Protein AF-B7PQ74-F1 (afdb_monomer_lite)

Sequence (67 aa):
MVSPQTIVSIDGSAGQCSLLNPADRGAPPKCFTFDGAYDVDSTTEQIYFDIVYPIVEVSSPDAFETL

pLDDT: mean 89.67, std 12.34, range [51.53, 98.44]

Secondary structure (DSSP, 8-state):
-PPPPP-EEEEGGGTEEEE--TT-TTSPPEEEE-S----TT--HHHHIIIIIHHHHHHH-GGGGTT-

Structure (mmCIF, N/CA/C/O backbone):
data_AF-B7PQ74-F1
#
_entry.id   AF-B7PQ74-F1
#
loop_
_atom_site.group_PDB
_atom_site.id
_atom_site.type_symbol
_atom_site.label_atom_id
_atom_site.label_alt_id
_atom_site.label_comp_id
_atom_site.label_asym_id
_atom_site.label_entity_id
_atom_site.label_seq_id
_atom_site.pdbx_PDB_ins_code
_atom_site.Cartn_x
_atom_site.Cartn_y
_atom_site.Cartn_z
_atom_site.occupancy
_atom_site.B_iso_or_equiv
_atom_site.auth_seq_id
_atom_site.auth_comp_id
_atom_site.auth_asym_id
_atom_site.auth_atom_id
_atom_site.pdbx_PDB_model_num
ATOM 1 N N . MET A 1 1 ? 28.041 15.820 -6.542 1.00 56.94 1 MET A N 1
ATOM 2 C CA . MET A 1 1 ? 27.135 15.212 -5.542 1.00 56.94 1 MET A CA 1
ATOM 3 C C . MET A 1 1 ? 26.037 14.484 -6.296 1.00 56.94 1 MET A C 1
ATOM 5 O O . MET A 1 1 ? 25.415 15.109 -7.142 1.00 56.94 1 MET A O 1
ATOM 9 N N . VAL A 1 2 ? 25.844 13.186 -6.054 1.00 73.56 2 VAL A N 1
ATOM 10 C CA . VAL A 1 2 ? 24.694 12.426 -6.575 1.00 73.56 2 VAL A CA 1
ATOM 11 C C . VAL A 1 2 ? 23.598 12.507 -5.515 1.00 73.56 2 VAL A C 1
ATOM 13 O O . VAL A 1 2 ? 23.873 12.211 -4.354 1.00 73.56 2 VAL A O 1
ATOM 16 N N . SER A 1 3 ? 22.397 12.961 -5.876 1.00 76.81 3 SER A N 1
ATOM 17 C CA . SER A 1 3 ? 21.241 12.903 -4.976 1.00 76.81 3 SER A CA 1
ATOM 18 C C . SER A 1 3 ? 20.733 11.460 -4.872 1.00 76.81 3 SER A C 1
ATOM 20 O O . SER A 1 3 ? 20.816 10.717 -5.857 1.00 76.81 3 SER A O 1
ATOM 22 N N . PRO A 1 4 ? 20.222 11.031 -3.703 1.00 80.25 4 PRO A N 1
ATOM 23 C CA . PRO A 1 4 ? 19.598 9.722 -3.578 1.00 80.25 4 PRO A CA 1
ATOM 24 C C . PRO A 1 4 ? 18.435 9.615 -4.567 1.00 80.25 4 PRO A C 1
ATOM 26 O O . PRO A 1 4 ? 17.658 10.554 -4.744 1.00 80.25 4 PRO A O 1
ATOM 29 N N . GLN A 1 5 ? 18.360 8.478 -5.252 1.00 85.31 5 GLN A N 1
ATOM 30 C CA . GLN A 1 5 ? 17.346 8.216 -6.263 1.00 85.31 5 GLN A CA 1
ATOM 31 C C . GLN A 1 5 ? 16.278 7.304 -5.670 1.00 85.31 5 GLN A C 1
ATOM 33 O O . GLN A 1 5 ?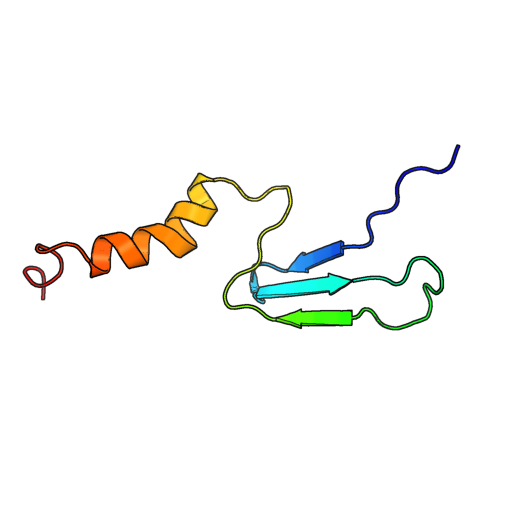 16.592 6.222 -5.175 1.00 85.31 5 GLN A O 1
ATOM 38 N N . THR A 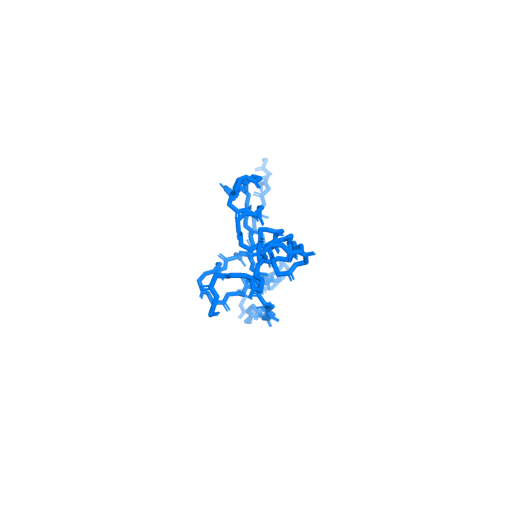1 6 ? 15.018 7.720 -5.760 1.00 91.38 6 THR A N 1
ATOM 39 C CA . THR A 1 6 ? 13.881 6.870 -5.406 1.00 91.38 6 THR A CA 1
ATOM 40 C C . THR A 1 6 ? 13.726 5.779 -6.462 1.00 91.38 6 THR A C 1
ATOM 42 O O . THR A 1 6 ? 13.556 6.070 -7.646 1.00 91.38 6 THR A O 1
ATOM 45 N N . ILE A 1 7 ? 13.819 4.518 -6.036 1.00 95.50 7 ILE A N 1
ATOM 46 C CA . ILE A 1 7 ? 13.655 3.338 -6.903 1.00 95.50 7 ILE A CA 1
ATOM 47 C C . ILE A 1 7 ? 12.389 2.535 -6.592 1.00 95.50 7 ILE A C 1
ATOM 49 O O . ILE A 1 7 ? 12.115 1.555 -7.276 1.00 95.50 7 ILE A O 1
ATOM 53 N N . VAL A 1 8 ? 11.641 2.934 -5.564 1.00 96.56 8 VAL A N 1
ATOM 54 C CA . VAL A 1 8 ? 10.387 2.302 -5.148 1.00 96.56 8 VAL A CA 1
ATOM 55 C C . VAL A 1 8 ? 9.247 3.262 -5.460 1.00 96.56 8 VAL A C 1
ATOM 57 O O . VAL A 1 8 ? 9.328 4.437 -5.113 1.00 96.56 8 VAL A O 1
ATOM 60 N N . SER A 1 9 ? 8.200 2.769 -6.107 1.00 96.62 9 SER A N 1
ATOM 61 C CA . SER A 1 9 ? 6.946 3.492 -6.323 1.00 96.62 9 SER A CA 1
ATOM 62 C C . SER A 1 9 ? 5.797 2.646 -5.796 1.00 96.62 9 SER A C 1
ATOM 64 O O . SER A 1 9 ? 5.785 1.432 -6.001 1.00 96.62 9 SER A O 1
ATOM 66 N N . ILE A 1 10 ? 4.865 3.287 -5.100 1.00 98.19 10 ILE A N 1
ATOM 67 C CA . ILE A 1 10 ? 3.699 2.651 -4.500 1.00 98.19 10 ILE A CA 1
ATOM 68 C C . ILE A 1 10 ? 2.447 3.220 -5.167 1.00 98.19 10 ILE A C 1
ATOM 70 O O . ILE A 1 10 ? 2.342 4.431 -5.343 1.00 98.19 10 ILE A O 1
ATOM 74 N N . ASP A 1 11 ? 1.515 2.343 -5.525 1.00 97.44 11 ASP A N 1
ATOM 75 C CA . ASP A 1 11 ? 0.145 2.693 -5.892 1.00 97.44 11 ASP A CA 1
ATOM 76 C C . ASP A 1 11 ? -0.790 2.006 -4.894 1.00 97.44 11 ASP A C 1
ATOM 78 O O . ASP A 1 11 ? -1.114 0.822 -5.028 1.00 97.44 11 ASP A O 1
ATOM 82 N N . GLY A 1 12 ? -1.189 2.754 -3.862 1.00 96.31 12 GLY A N 1
ATOM 83 C CA . GLY A 1 12 ? -2.064 2.247 -2.805 1.00 96.31 12 GLY A CA 1
ATOM 84 C C . GLY A 1 12 ? -3.455 1.864 -3.310 1.00 96.31 12 GLY A C 1
ATOM 85 O O . GLY A 1 12 ? -4.043 0.915 -2.801 1.00 96.31 12 GLY A O 1
ATOM 86 N N . SER A 1 13 ? -3.952 2.520 -4.365 1.00 95.56 13 SER A N 1
ATOM 87 C CA . SER A 1 13 ? -5.272 2.225 -4.940 1.00 95.56 13 SER A CA 1
ATOM 88 C C . SER A 1 13 ? -5.320 0.876 -5.663 1.00 95.56 13 SER A C 1
ATOM 90 O O . SER A 1 13 ? -6.374 0.245 -5.734 1.00 95.56 13 SER A O 1
ATOM 92 N N . ALA A 1 14 ? -4.168 0.421 -6.163 1.00 96.50 14 ALA A N 1
ATOM 93 C CA . ALA A 1 14 ? -4.000 -0.871 -6.816 1.00 96.50 14 ALA A CA 1
ATOM 94 C C . ALA A 1 14 ? -3.352 -1.934 -5.909 1.00 96.50 14 ALA A C 1
ATOM 96 O O . ALA A 1 14 ? -3.144 -3.063 -6.356 1.00 96.50 14 ALA A O 1
ATOM 97 N N . GLY A 1 15 ? -2.977 -1.586 -4.671 1.00 97.31 15 GLY A N 1
ATOM 98 C CA . GLY A 1 15 ? -2.202 -2.469 -3.795 1.00 97.31 15 GLY A CA 1
ATOM 99 C C . GLY A 1 15 ? -0.835 -2.835 -4.386 1.00 97.31 15 GLY A C 1
ATOM 100 O O . GLY A 1 15 ? -0.347 -3.947 -4.185 1.00 97.31 15 GLY A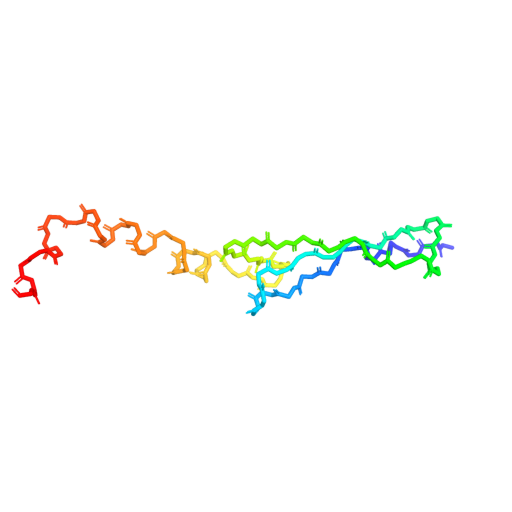 O 1
ATOM 101 N N . GLN A 1 16 ? -0.223 -1.942 -5.170 1.00 98.38 16 GLN A N 1
ATOM 102 C CA . GLN A 1 16 ? 0.976 -2.243 -5.952 1.00 98.38 16 GLN A CA 1
ATOM 103 C C . GLN A 1 16 ? 2.240 -1.562 -5.431 1.00 98.38 16 GLN A C 1
ATOM 105 O O . GLN A 1 16 ? 2.239 -0.412 -5.000 1.00 98.38 16 GLN A O 1
ATOM 110 N N . CYS A 1 17 ? 3.355 -2.282 -5.553 1.00 98.12 17 CYS A N 1
ATOM 111 C CA . CYS A 1 17 ? 4.706 -1.775 -5.336 1.00 98.12 17 CYS A CA 1
ATOM 112 C C . CYS A 1 17 ? 5.579 -2.113 -6.547 1.00 98.12 17 CYS A C 1
ATOM 114 O O . CYS A 1 17 ? 5.649 -3.266 -6.973 1.00 98.12 17 CYS A O 1
ATOM 116 N N . SER A 1 18 ? 6.260 -1.108 -7.093 1.00 97.88 18 SER A N 1
ATOM 117 C CA . SER A 1 18 ? 7.135 -1.231 -8.257 1.00 97.88 18 SER A CA 1
ATOM 118 C C . SER A 1 18 ? 8.578 -0.881 -7.915 1.00 97.88 18 SER A C 1
ATOM 120 O O . SER A 1 18 ? 8.855 0.177 -7.350 1.00 97.88 18 SER A O 1
ATOM 122 N N . LEU A 1 19 ? 9.506 -1.755 -8.311 1.00 96.94 19 LEU A N 1
ATOM 123 C CA . LEU A 1 19 ? 10.947 -1.587 -8.122 1.00 96.94 19 LEU A CA 1
ATOM 124 C C . LEU A 1 19 ? 11.645 -1.295 -9.454 1.00 96.94 19 LEU A C 1
ATOM 126 O O . LEU A 1 19 ? 11.619 -2.114 -10.378 1.00 96.94 19 LEU A O 1
ATOM 130 N N . LEU A 1 20 ? 12.315 -0.147 -9.529 1.00 96.19 20 LEU A N 1
ATOM 131 C CA . LEU A 1 20 ? 13.179 0.246 -10.640 1.00 96.19 20 LEU A CA 1
ATOM 132 C C . LEU A 1 20 ? 14.580 -0.341 -10.460 1.00 96.19 20 LEU A C 1
ATOM 134 O O . LEU A 1 20 ? 15.153 -0.279 -9.373 1.00 96.19 20 LEU A O 1
ATOM 138 N N . ASN A 1 21 ? 15.169 -0.863 -11.538 1.00 94.56 21 ASN A N 1
ATOM 139 C CA . ASN A 1 21 ? 16.569 -1.270 -11.522 1.00 94.56 21 ASN A CA 1
ATOM 140 C C . ASN A 1 21 ? 17.472 -0.023 -11.637 1.00 94.56 21 ASN A C 1
ATOM 142 O O . ASN A 1 21 ? 17.477 0.629 -12.683 1.00 94.56 21 ASN A O 1
ATOM 146 N N . PRO A 1 22 ? 18.269 0.326 -10.609 1.00 91.88 22 PRO A N 1
ATOM 147 C CA . PRO A 1 22 ? 19.139 1.498 -10.677 1.00 91.88 22 PRO A CA 1
ATOM 148 C C . PRO A 1 22 ? 20.282 1.340 -11.691 1.00 91.88 22 PRO A C 1
ATOM 150 O O . PRO A 1 22 ? 20.794 2.346 -12.178 1.00 91.88 22 PRO A O 1
ATOM 153 N N . ALA A 1 23 ? 20.677 0.102 -12.012 1.00 92.31 23 ALA A N 1
ATOM 154 C CA . ALA A 1 23 ? 21.751 -0.201 -12.958 1.00 92.31 23 ALA A CA 1
ATOM 155 C C . ALA A 1 23 ? 21.277 -0.264 -14.421 1.00 92.31 23 ALA A C 1
ATOM 157 O O . ALA A 1 23 ? 22.099 -0.157 -15.327 1.00 92.31 23 ALA A O 1
ATOM 158 N N . ASP A 1 24 ? 19.972 -0.418 -14.657 1.0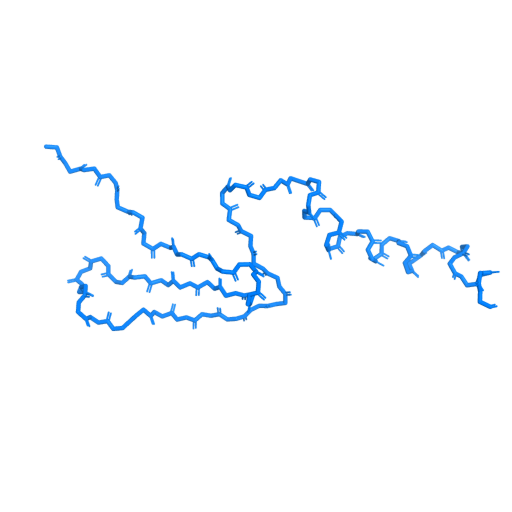0 94.06 24 ASP A N 1
ATOM 159 C CA . ASP A 1 24 ? 19.375 -0.444 -15.994 1.00 94.06 24 ASP A CA 1
ATOM 160 C C . ASP A 1 24 ? 17.973 0.177 -15.962 1.00 94.06 24 ASP A C 1
ATOM 162 O O . ASP A 1 24 ? 16.985 -0.477 -15.633 1.00 94.06 24 ASP A O 1
ATOM 166 N N . ARG A 1 25 ? 17.896 1.463 -16.315 1.00 85.88 25 ARG A N 1
ATOM 167 C CA . ARG A 1 25 ? 16.642 2.234 -16.343 1.00 85.88 25 ARG A CA 1
ATOM 168 C C . ARG A 1 25 ? 15.771 1.943 -17.566 1.00 85.88 25 ARG A C 1
ATOM 170 O O . ARG A 1 25 ? 14.639 2.414 -17.605 1.00 85.88 25 ARG A O 1
ATOM 177 N N . GLY A 1 26 ? 16.304 1.232 -18.563 1.00 91.56 26 GLY A N 1
ATOM 178 C CA . GLY A 1 26 ? 15.540 0.783 -19.725 1.00 91.56 26 GLY A CA 1
ATOM 179 C C . GLY A 1 26 ? 14.777 -0.511 -19.449 1.00 91.56 26 GLY A C 1
ATOM 180 O O . GLY A 1 26 ? 13.782 -0.787 -20.119 1.00 91.56 26 GLY A O 1
ATOM 181 N N . ALA A 1 27 ? 15.213 -1.285 -18.451 1.00 96.25 27 ALA A N 1
ATOM 182 C CA . ALA A 1 27 ? 14.493 -2.466 -18.008 1.00 96.25 27 ALA A CA 1
ATOM 183 C C . ALA A 1 27 ? 13.119 -2.091 -17.418 1.00 96.25 27 ALA A C 1
ATOM 185 O O . ALA A 1 27 ? 13.009 -1.113 -16.670 1.00 96.25 27 ALA A O 1
ATOM 186 N N . PRO A 1 28 ? 12.067 -2.879 -17.703 1.00 96.12 28 PRO A N 1
ATOM 187 C CA . PRO A 1 28 ? 10.758 -2.661 -17.104 1.00 96.12 28 PRO A CA 1
ATOM 188 C C . PRO A 1 28 ? 10.817 -2.818 -15.569 1.00 96.12 28 PRO A C 1
ATOM 190 O O . PRO A 1 28 ? 11.570 -3.665 -15.070 1.00 96.12 28 PRO A O 1
ATOM 193 N N . PRO A 1 29 ? 10.022 -2.043 -14.804 1.00 96.81 29 PRO A N 1
ATOM 194 C CA . PRO A 1 29 ? 9.952 -2.181 -13.353 1.00 96.81 29 PRO A CA 1
ATOM 195 C C . PRO A 1 29 ? 9.440 -3.565 -12.940 1.00 96.81 29 PRO A C 1
ATOM 19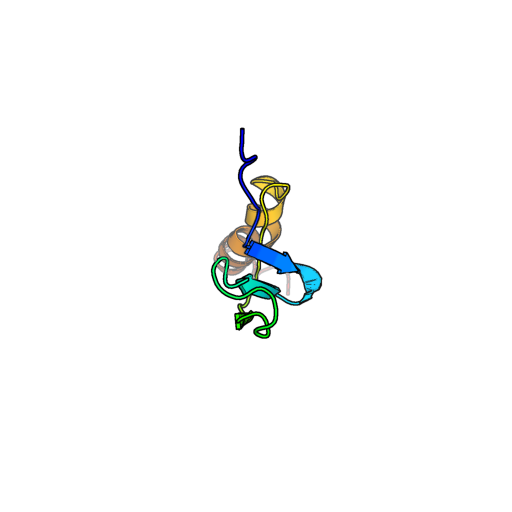7 O O . PRO A 1 29 ? 8.575 -4.147 -13.597 1.00 96.81 29 PRO A O 1
ATOM 200 N N . LYS A 1 30 ? 9.927 -4.076 -11.807 1.00 98.00 30 LYS A N 1
ATOM 201 C CA . LYS A 1 30 ? 9.352 -5.277 -11.185 1.00 98.00 30 LYS A CA 1
ATOM 202 C C . LYS A 1 30 ? 8.171 -4.862 -10.316 1.00 98.00 30 LYS A C 1
ATOM 204 O O . LYS A 1 30 ? 8.390 -4.195 -9.308 1.00 98.00 30 LYS A O 1
ATOM 209 N N . CYS A 1 31 ? 6.960 -5.247 -10.711 1.00 97.94 31 CYS A N 1
ATOM 210 C CA . CYS A 1 31 ? 5.726 -4.928 -9.995 1.00 97.94 31 CYS A CA 1
ATOM 211 C C . CYS A 1 31 ? 5.253 -6.116 -9.145 1.00 97.94 31 CYS A C 1
ATOM 213 O O . CYS A 1 31 ? 5.266 -7.259 -9.605 1.00 97.94 31 CYS A O 1
ATOM 215 N N . PHE A 1 32 ? 4.835 -5.826 -7.918 1.00 98.44 32 PHE A N 1
ATOM 216 C CA . PHE A 1 32 ? 4.252 -6.759 -6.959 1.00 98.44 32 PHE A CA 1
ATOM 217 C C . PHE A 1 32 ? 2.885 -6.236 -6.522 1.00 98.44 32 PHE A C 1
ATOM 219 O O . PHE A 1 32 ? 2.688 -5.023 -6.447 1.00 98.44 32 PHE A O 1
ATOM 226 N N . THR A 1 33 ? 1.959 -7.142 -6.219 1.00 98.31 33 THR A N 1
ATOM 227 C CA . THR A 1 33 ? 0.600 -6.814 -5.770 1.00 98.31 33 THR A CA 1
ATOM 228 C C . THR A 1 33 ? 0.339 -7.457 -4.415 1.00 98.31 33 THR A C 1
ATOM 230 O O . THR A 1 33 ? 0.732 -8.602 -4.189 1.00 98.31 33 THR A O 1
ATOM 233 N N . PHE A 1 34 ? -0.305 -6.703 -3.534 1.00 97.81 34 PHE A N 1
ATOM 234 C CA . PHE A 1 34 ? -0.615 -7.047 -2.153 1.00 97.81 34 PHE A CA 1
ATOM 235 C C . PHE A 1 34 ? -2.071 -6.683 -1.848 1.00 97.81 34 PHE A C 1
ATOM 237 O O . PHE A 1 34 ? -2.703 -5.957 -2.613 1.00 97.81 34 PHE A O 1
ATOM 244 N N . ASP A 1 35 ? -2.578 -7.138 -0.704 1.00 95.81 35 ASP A N 1
ATOM 245 C CA . ASP A 1 35 ? -3.913 -6.761 -0.221 1.00 95.81 35 ASP A CA 1
ATOM 246 C C . ASP A 1 35 ? -4.004 -5.268 0.161 1.00 95.81 35 ASP A C 1
ATOM 248 O O . ASP A 1 35 ? -5.080 -4.680 0.120 1.00 95.81 35 ASP A O 1
ATOM 252 N N . GLY A 1 36 ? -2.867 -4.639 0.481 1.00 96.44 36 GLY A N 1
ATOM 253 C CA . GLY A 1 36 ? -2.736 -3.199 0.703 1.00 96.44 36 GLY A CA 1
ATOM 254 C C . GLY A 1 36 ? -1.299 -2.726 0.471 1.00 96.44 36 GLY A C 1
ATOM 255 O O . GLY A 1 36 ? -0.346 -3.481 0.683 1.00 96.44 36 GLY A O 1
ATOM 256 N N . ALA A 1 37 ? -1.130 -1.480 0.023 1.00 97.81 37 ALA A N 1
ATOM 257 C CA . ALA A 1 37 ? 0.178 -0.869 -0.202 1.00 97.81 37 ALA A CA 1
ATOM 258 C C . ALA A 1 37 ? 0.199 0.576 0.314 1.00 97.81 37 ALA A C 1
ATOM 260 O O . ALA A 1 37 ? -0.708 1.354 0.030 1.00 97.81 37 ALA A O 1
ATOM 261 N N . TYR A 1 38 ? 1.249 0.921 1.060 1.00 97.62 38 TYR A N 1
ATOM 262 C CA . TYR A 1 38 ? 1.372 2.185 1.786 1.00 97.62 38 TYR A CA 1
ATOM 263 C C . TYR A 1 38 ? 2.741 2.799 1.517 1.00 97.62 38 TYR A C 1
ATOM 265 O O . TYR A 1 38 ? 3.753 2.094 1.480 1.00 97.62 38 TYR A O 1
ATOM 273 N N . ASP A 1 39 ? 2.762 4.105 1.294 1.00 96.62 39 ASP A N 1
ATOM 274 C CA . ASP A 1 39 ? 3.963 4.873 0.988 1.00 96.62 39 ASP A CA 1
ATOM 275 C C . ASP A 1 39 ? 4.444 5.694 2.193 1.00 96.62 39 ASP A C 1
ATOM 277 O O . ASP A 1 39 ? 4.009 5.504 3.328 1.00 96.62 39 ASP A O 1
ATOM 281 N N . VAL A 1 40 ? 5.395 6.595 1.948 1.00 95.62 40 VAL A N 1
ATOM 282 C CA . VAL A 1 40 ? 5.997 7.442 2.987 1.00 95.62 40 VAL A CA 1
ATOM 283 C C . VAL A 1 40 ? 5.061 8.536 3.504 1.00 95.62 40 VAL A C 1
ATOM 285 O O . VAL A 1 40 ? 5.319 9.074 4.578 1.00 95.62 40 VAL A O 1
ATOM 288 N N . ASP A 1 41 ? 4.001 8.852 2.758 1.00 97.12 41 ASP A N 1
ATOM 289 C CA . ASP A 1 41 ? 3.015 9.875 3.109 1.00 97.12 41 ASP A CA 1
ATOM 290 C C . ASP A 1 41 ? 1.801 9.266 3.837 1.00 97.12 41 ASP A C 1
ATOM 292 O O . ASP A 1 41 ? 0.969 9.982 4.401 1.00 97.12 41 ASP A O 1
ATOM 296 N N . SER A 1 42 ? 1.712 7.935 3.874 1.00 97.44 42 SER A N 1
ATOM 297 C CA . SER A 1 42 ? 0.669 7.194 4.577 1.00 97.44 42 SER A CA 1
ATOM 298 C C . SER A 1 42 ? 0.766 7.385 6.095 1.00 97.44 42 SER A C 1
ATOM 300 O O . SER A 1 42 ? 1.842 7.313 6.693 1.00 97.44 42 SER A O 1
ATOM 302 N N . THR A 1 43 ? -0.377 7.607 6.747 1.00 98.06 43 THR A N 1
ATOM 303 C CA . THR A 1 43 ? -0.434 7.851 8.194 1.00 98.06 43 THR A CA 1
ATOM 304 C C . THR A 1 43 ? -0.720 6.570 8.976 1.00 98.06 43 THR A C 1
ATOM 306 O O . THR A 1 43 ? -1.369 5.644 8.488 1.00 98.06 43 THR A O 1
ATOM 309 N N . THR A 1 44 ? -0.293 6.533 10.242 1.00 97.56 44 THR A N 1
ATOM 310 C CA . THR A 1 44 ? -0.652 5.447 11.170 1.00 97.56 44 THR A CA 1
ATOM 311 C C . THR A 1 44 ? -2.167 5.295 11.310 1.00 97.56 44 THR A C 1
ATOM 313 O O . THR A 1 44 ? -2.656 4.178 11.436 1.00 97.56 44 THR A O 1
ATOM 316 N N . GLU A 1 45 ? -2.906 6.407 11.277 1.00 97.88 45 GLU A N 1
ATOM 317 C CA . GLU A 1 45 ? -4.369 6.415 11.343 1.00 97.88 45 GLU A CA 1
ATOM 318 C C . GLU A 1 45 ? -4.988 5.721 10.124 1.00 97.88 45 GLU A C 1
ATOM 320 O O . GLU A 1 45 ? -5.827 4.841 10.296 1.00 97.88 45 GLU A O 1
ATOM 325 N N . GLN A 1 46 ? -4.516 6.036 8.912 1.00 97.38 46 GLN A N 1
ATOM 326 C CA . GLN A 1 46 ? -4.980 5.383 7.686 1.00 97.38 46 GLN A CA 1
ATOM 327 C C . GLN A 1 46 ? -4.741 3.868 7.736 1.00 97.38 46 GLN A C 1
ATOM 329 O O . GLN A 1 46 ? -5.660 3.084 7.525 1.00 97.38 46 GLN A O 1
ATOM 334 N N . ILE A 1 47 ? -3.523 3.447 8.091 1.00 97.06 47 ILE A N 1
ATOM 335 C CA . ILE A 1 47 ? -3.169 2.022 8.183 1.00 97.06 47 ILE A CA 1
ATOM 336 C C . ILE A 1 47 ? -3.992 1.314 9.273 1.00 97.06 47 ILE A C 1
ATOM 338 O O . ILE A 1 47 ? -4.394 0.162 9.100 1.00 97.06 47 ILE A O 1
ATOM 342 N N . TYR A 1 48 ? -4.271 1.988 10.394 1.00 96.00 48 TYR A N 1
ATOM 343 C CA . TYR A 1 48 ? -5.144 1.447 11.433 1.00 96.00 48 TYR A CA 1
ATOM 344 C C . TYR A 1 48 ? -6.556 1.207 10.898 1.00 96.00 48 TYR A C 1
ATOM 346 O O . TYR A 1 48 ? -7.090 0.118 11.096 1.00 96.00 48 TYR A O 1
ATOM 354 N N . PHE A 1 49 ? -7.149 2.181 10.206 1.00 95.75 49 PHE A N 1
ATOM 355 C CA . PHE A 1 49 ? -8.492 2.039 9.644 1.00 95.75 49 PHE A CA 1
ATOM 356 C C . PHE A 1 49 ? -8.578 0.975 8.551 1.00 95.75 49 PHE A C 1
ATOM 358 O O . PHE A 1 49 ? -9.557 0.236 8.516 1.00 95.75 49 PHE A O 1
ATOM 365 N N . ASP A 1 50 ? -7.562 0.859 7.701 1.00 95.12 50 ASP A N 1
ATOM 366 C CA . ASP A 1 50 ? -7.593 -0.094 6.592 1.00 95.12 50 ASP A CA 1
ATOM 367 C C . ASP A 1 50 ? -7.352 -1.539 7.044 1.00 95.12 50 ASP A C 1
ATOM 369 O O . ASP A 1 50 ? -7.945 -2.466 6.496 1.00 95.12 50 ASP A O 1
ATOM 373 N N . ILE A 1 51 ? -6.477 -1.747 8.037 1.00 94.44 51 ILE A N 1
ATOM 374 C CA . ILE A 1 51 ? -6.020 -3.089 8.429 1.00 94.44 51 ILE A CA 1
ATOM 375 C C . ILE A 1 51 ? -6.556 -3.495 9.800 1.00 94.44 51 ILE A C 1
ATOM 377 O O . ILE A 1 51 ? -7.118 -4.575 9.958 1.00 94.44 51 ILE A O 1
ATOM 381 N N . VAL A 1 52 ? -6.348 -2.662 10.820 1.00 94.75 52 VAL A N 1
ATOM 382 C CA . VAL A 1 52 ? -6.569 -3.053 12.221 1.00 94.75 52 VAL A CA 1
ATOM 383 C C . VAL A 1 52 ? -8.041 -2.962 12.597 1.00 94.75 52 VAL A C 1
ATOM 385 O O . VAL A 1 52 ? -8.564 -3.879 13.228 1.00 94.75 52 VAL A O 1
ATOM 388 N N . TYR A 1 53 ? -8.717 -1.885 12.198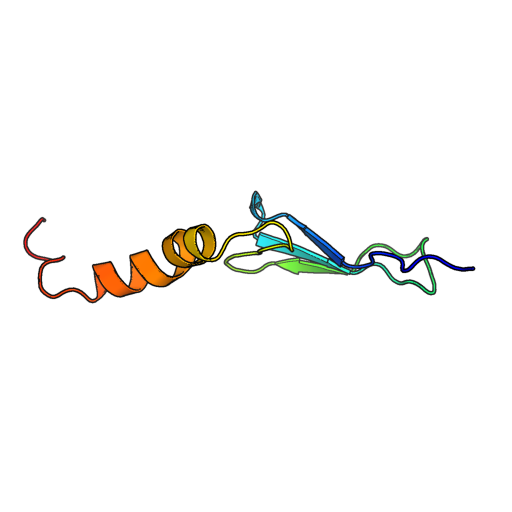 1.00 93.50 53 TYR A N 1
ATOM 389 C CA . TYR A 1 53 ? -10.113 -1.635 12.536 1.00 93.50 53 TYR A CA 1
ATOM 390 C C . TYR A 1 53 ? -11.042 -2.784 12.104 1.00 93.50 53 TYR A C 1
ATOM 392 O O . TYR A 1 53 ? -11.749 -3.296 12.973 1.00 93.50 53 TYR A O 1
ATOM 400 N N . PRO A 1 54 ? -10.987 -3.299 10.854 1.00 91.25 54 PRO A N 1
ATOM 401 C CA . PRO A 1 54 ? -11.803 -4.442 10.448 1.00 91.25 54 PRO A CA 1
ATOM 402 C C . PRO A 1 54 ? -11.553 -5.685 11.305 1.00 91.25 54 PRO A C 1
ATOM 404 O O . PRO A 1 54 ? -12.489 -6.404 11.632 1.00 91.25 54 PRO A O 1
ATOM 407 N N . ILE A 1 55 ? -10.304 -5.938 11.707 1.00 92.06 55 ILE A N 1
ATOM 408 C CA . ILE A 1 55 ? -9.952 -7.104 12.526 1.00 92.06 55 ILE A CA 1
ATOM 409 C C . ILE A 1 55 ? -10.515 -6.957 13.941 1.00 92.06 55 ILE A C 1
ATOM 411 O O . ILE A 1 55 ? -11.081 -7.908 14.476 1.00 92.06 55 ILE A O 1
ATOM 415 N N . VAL A 1 56 ? -10.354 -5.782 14.554 1.00 91.00 56 VAL A N 1
ATOM 416 C CA . VAL A 1 56 ? -10.809 -5.516 15.926 1.00 91.00 56 VAL A CA 1
ATOM 417 C C . VAL A 1 56 ? -12.330 -5.540 16.008 1.00 91.00 56 VAL A C 1
ATOM 419 O O . VAL A 1 56 ? -12.862 -6.218 16.881 1.00 91.00 56 VAL A O 1
ATOM 422 N N . GLU A 1 57 ? -13.020 -4.862 15.090 1.00 86.56 57 GLU A N 1
ATOM 423 C CA . GLU A 1 57 ? -14.486 -4.845 15.046 1.00 86.56 57 GLU A CA 1
ATOM 424 C C . GLU A 1 57 ? -15.052 -6.241 14.815 1.00 86.56 57 GLU A C 1
ATOM 426 O O . GLU A 1 57 ? -15.883 -6.692 15.591 1.00 86.56 57 GLU A O 1
ATOM 431 N N . VAL A 1 58 ? -14.547 -6.992 13.830 1.00 79.75 58 VAL A N 1
ATOM 432 C CA . VAL A 1 58 ? -15.015 -8.369 13.579 1.00 79.75 58 VAL A CA 1
ATOM 433 C C . VAL A 1 58 ? -14.749 -9.294 14.775 1.00 79.75 58 VAL A C 1
ATOM 435 O O . VAL A 1 58 ? -15.470 -10.270 14.977 1.00 79.75 58 VAL A O 1
ATOM 438 N N . SER A 1 59 ? -13.731 -8.994 15.584 1.00 77.31 59 SER A N 1
ATOM 439 C CA . SER A 1 59 ? -13.407 -9.750 16.799 1.00 77.31 59 SER A CA 1
ATOM 440 C C . SER A 1 59 ? -14.183 -9.284 18.037 1.00 77.31 59 SER A C 1
ATOM 442 O O . SER A 1 59 ? -14.090 -9.934 19.082 1.00 77.31 59 SER A O 1
ATOM 444 N N . SER A 1 60 ? -14.910 -8.164 17.961 1.00 78.06 60 SER A N 1
ATOM 445 C CA . SER A 1 60 ? -15.670 -7.624 19.086 1.00 78.06 60 SER A CA 1
ATOM 446 C C . SER A 1 60 ? -16.886 -8.512 19.384 1.00 78.06 60 SER A C 1
ATOM 448 O O . SER A 1 60 ? -17.638 -8.838 18.462 1.00 78.06 60 SER A O 1
ATOM 450 N N . PRO A 1 61 ? -17.138 -8.885 20.655 1.00 68.62 61 PRO A N 1
ATOM 451 C CA . PRO A 1 61 ? -18.326 -9.651 21.040 1.00 68.62 61 PRO A CA 1
ATOM 452 C C . PRO A 1 61 ? -19.640 -8.976 20.626 1.00 68.62 61 PRO A C 1
ATOM 454 O O . PRO A 1 61 ? -20.620 -9.662 20.347 1.00 68.62 61 PRO A O 1
ATOM 457 N N . ASP A 1 62 ? -19.635 -7.643 20.544 1.00 69.56 62 ASP A N 1
ATOM 458 C CA . ASP A 1 62 ? -20.813 -6.828 20.247 1.00 69.56 62 ASP A CA 1
ATOM 459 C C . ASP A 1 62 ? -21.093 -6.713 18.732 1.00 69.56 62 ASP A C 1
ATOM 461 O O . ASP A 1 62 ? -22.171 -6.278 18.326 1.00 69.56 62 ASP A O 1
ATOM 465 N N . ALA A 1 63 ? -20.162 -7.141 17.869 1.00 63.16 63 ALA A N 1
ATOM 466 C CA . ALA A 1 63 ? -20.306 -7.029 16.413 1.00 63.16 63 ALA A CA 1
ATOM 467 C C . ALA A 1 63 ? -21.420 -7.917 15.831 1.00 63.16 63 ALA A C 1
ATOM 469 O O . ALA A 1 63 ? -21.942 -7.630 14.754 1.00 63.16 63 ALA A O 1
ATOM 470 N N . PHE A 1 64 ? -21.822 -8.970 16.549 1.00 61.31 64 PHE A N 1
ATOM 471 C CA . PHE A 1 64 ? -22.908 -9.869 16.143 1.00 61.31 64 PHE A CA 1
ATOM 472 C C . PHE A 1 64 ? -24.295 -9.443 16.649 1.00 61.31 64 PHE A C 1
ATOM 474 O O . PHE A 1 64 ? -25.287 -9.997 16.190 1.00 61.31 64 PHE A O 1
ATOM 481 N N . GLU A 1 65 ? -24.389 -8.460 17.550 1.00 59.25 65 GLU A N 1
ATOM 482 C CA . GLU A 1 65 ? -25.667 -7.967 18.100 1.00 59.25 65 GLU A CA 1
ATOM 483 C C . GLU A 1 65 ? -26.325 -6.890 17.213 1.00 59.25 65 GLU A C 1
ATOM 485 O O . GLU A 1 65 ? -27.465 -6.497 17.448 1.00 59.25 65 GLU A O 1
ATOM 490 N N . THR A 1 66 ? -25.629 -6.407 16.176 1.00 54.59 66 THR A N 1
ATOM 491 C CA . THR A 1 66 ? -26.130 -5.343 15.278 1.00 54.59 66 THR A CA 1
ATOM 492 C C . THR A 1 66 ? -26.643 -5.880 13.927 1.00 54.59 66 THR A C 1
ATOM 494 O O . THR A 1 66 ? -26.889 -5.096 13.009 1.00 54.59 66 THR A O 1
ATOM 497 N N . LEU A 1 67 ? -26.811 -7.204 13.791 1.00 51.53 67 LEU A N 1
ATOM 498 C CA . LEU A 1 67 ? -27.392 -7.872 12.614 1.00 51.53 67 LEU A CA 1
ATOM 499 C C . LEU A 1 67 ? -28.756 -8.498 12.919 1.00 51.53 67 LEU A C 1
ATOM 501 O O . LEU A 1 67 ? -28.885 -9.165 13.967 1.00 51.53 67 LEU A O 1
#

Foldseek 3Di:
DDDDDDQWDWDFVQQKIWGADPVDNPDGTDMDHDPGTDDPPDDPVNCCVVPVVVVVLVVDPCNVVVD

Organism: Ixodes scapularis (NCBI:txid6945)

Radius of gyration: 18.02 Å; chains: 1; bounding box: 54×25×41 Å

InterPro domains:
  IPR036961 Kinesin motor domain superfamily [G3DSA:3.40.850.10] (2-61)